Protein AF-A0A6J4TRL5-F1 (afdb_monomer)

pLDDT: mean 88.97, std 15.3, range [44.81, 98.5]

Secondary structure (DSSP, 8-state):
--SSSHHHHTS--HHHHHHHHHHHHHHHHHHHHHHHHHHHHS--HHHHHHHHHHHTSGGG---HHHHHHHTT--GGG-

Nearest PDB structures (foldseek):
  3zmd-assembly2_D  TM=8.743E-01  e=1.671E-02  Streptomyces coelicolor
  7wze-assembly1_Y  TM=7.778E-01  e=6.228E-02  Bacillus subtilis subsp. subtilis str. 168
  4fx0-assembly1_B  TM=6.875E-01  e=1.564E-01  Mycobacterium tuberculosis
  5ffx-assembly2_D  TM=7.303E-01  e=1.054E+00  Staphylococcus aureus
  5ffz-assembly1_A-2  TM=6.105E-01  e=1.785E+00  Staphylococcus aureus

Foldseek 3Di:
DPDPPVVVVVQDDPVNVVVVVVVVVVVVVQVVVQVVCCVPPVDGPLRVLLQVVLVPDVVSDDDLVVSCVSSVHDSVVD

Radius of gyration: 19.33 Å; Cα contacts (8 Å, |Δi|>4): 41; chains: 1; bounding box: 51×28×45 Å

Mean predicted aligned error: 7.54 Å

InterPro domains:
  IPR036388 Winged helix-like DNA-binding domain superfamily [G3DSA:1.10.10.10] (15-78)
  IPR036390 Winged helix DNA-binding domain superfamily [SSF46785] (16-78)

Sequence (78 aa):
MSTQVLHHAVTTGPAVLAWTRLLRAHASTTRLLSASLQTAHGLTINDYEALHVLSEAPERRLRRLDLSRRLLLTPSGV

Solvent-accessible surface area (backbone atoms only — not comparable to full-atom values): 4675 Å² total; pe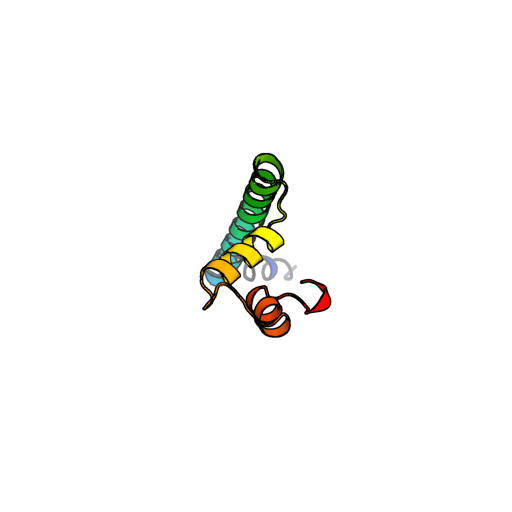r-residue (Å²): 142,88,74,77,70,68,71,62,70,74,66,68,45,71,66,55,49,51,51,54,49,50,54,52,51,48,58,50,49,52,52,56,50,32,51,49,36,36,74,78,69,71,33,53,57,67,55,50,50,51,52,53,57,25,68,76,31,73,95,52,54,72,57,65,67,61,47,13,60,74,71,75,40,54,65,87,75,102

Organism: NCBI:txid1497501

Structure (mmC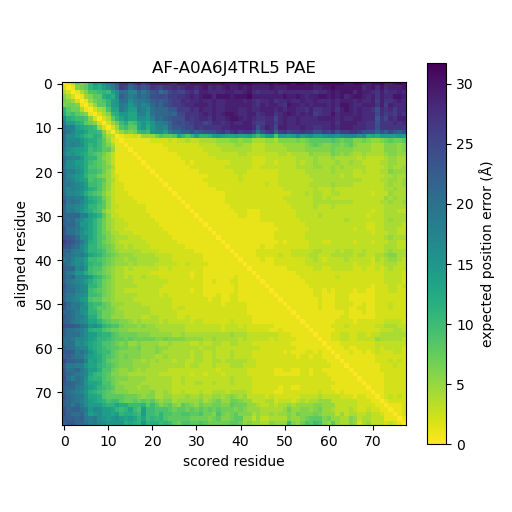IF, N/CA/C/O backbone):
data_AF-A0A6J4TRL5-F1
#
_entry.id   AF-A0A6J4TRL5-F1
#
loop_
_atom_site.group_PDB
_atom_site.id
_atom_site.type_symbol
_atom_site.label_atom_id
_atom_site.label_alt_id
_atom_site.label_comp_id
_atom_site.label_asym_id
_atom_site.label_entity_id
_atom_site.label_seq_id
_atom_site.pdbx_PDB_ins_code
_atom_site.Cartn_x
_atom_site.Cartn_y
_atom_site.Cartn_z
_atom_site.occupancy
_atom_site.B_iso_or_equiv
_atom_site.auth_seq_id
_atom_site.auth_comp_id
_atom_site.auth_asym_id
_atom_site.auth_ato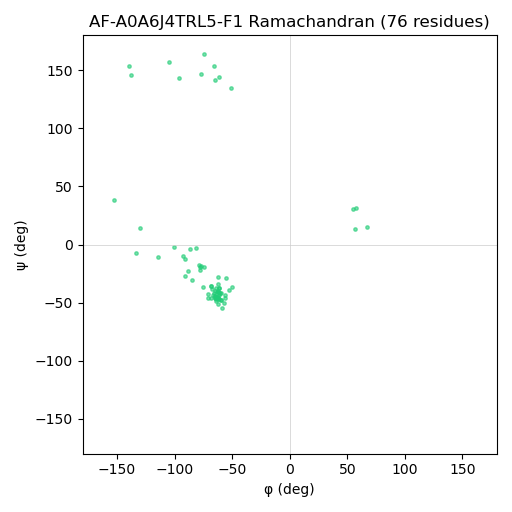m_id
_atom_site.pdbx_PDB_model_num
ATOM 1 N N . MET A 1 1 ? 40.088 1.402 -28.218 1.00 44.81 1 MET A N 1
ATOM 2 C CA . MET A 1 1 ? 38.662 1.793 -28.239 1.00 44.81 1 MET A CA 1
ATOM 3 C C . MET A 1 1 ? 37.782 0.541 -28.245 1.00 44.81 1 MET A C 1
ATOM 5 O O . MET A 1 1 ? 37.339 0.156 -29.314 1.00 44.81 1 MET A O 1
ATOM 9 N N . SER A 1 2 ? 37.545 -0.110 -27.094 1.00 51.03 2 SER A N 1
ATOM 10 C CA . SER A 1 2 ? 36.708 -1.335 -27.035 1.00 51.03 2 SER A CA 1
ATOM 11 C C . SER A 1 2 ? 36.010 -1.557 -25.681 1.00 51.03 2 SER A C 1
ATOM 13 O O . SER A 1 2 ? 35.909 -2.687 -25.221 1.00 51.03 2 SER A O 1
ATOM 15 N N . THR A 1 3 ? 35.523 -0.499 -25.024 1.00 55.38 3 THR A N 1
ATOM 16 C CA . THR A 1 3 ? 34.853 -0.626 -23.705 1.00 55.38 3 THR A CA 1
ATOM 17 C C . THR A 1 3 ? 33.363 -0.259 -23.748 1.00 55.38 3 THR A C 1
ATOM 19 O O . THR A 1 3 ? 32.622 -0.545 -22.816 1.00 55.38 3 THR A O 1
ATOM 22 N N . GLN A 1 4 ? 32.874 0.326 -24.847 1.00 56.34 4 GLN A N 1
ATOM 23 C CA . GLN A 1 4 ? 31.554 0.971 -24.870 1.00 56.34 4 GLN A CA 1
ATOM 24 C C . GLN A 1 4 ? 30.387 0.057 -25.294 1.00 56.34 4 GLN A C 1
ATOM 26 O O . GLN A 1 4 ? 29.232 0.412 -25.086 1.00 56.34 4 GLN A O 1
ATOM 31 N N . VAL A 1 5 ? 30.653 -1.136 -25.838 1.00 53.69 5 VAL A N 1
ATOM 32 C CA . VAL A 1 5 ? 29.597 -2.010 -26.398 1.00 53.69 5 VAL A CA 1
ATOM 33 C C . VAL A 1 5 ? 28.986 -2.955 -25.347 1.00 53.69 5 VAL A C 1
ATOM 35 O O . VAL A 1 5 ? 27.826 -3.341 -25.462 1.00 53.69 5 VAL A O 1
ATOM 38 N N . LEU A 1 6 ? 29.701 -3.258 -24.257 1.00 53.22 6 LEU A N 1
ATOM 39 C CA . LEU A 1 6 ? 29.203 -4.164 -23.209 1.00 53.22 6 LEU A CA 1
ATOM 40 C C . LEU A 1 6 ? 28.168 -3.518 -22.271 1.00 53.22 6 LEU A C 1
ATOM 42 O O . LEU A 1 6 ? 27.401 -4.232 -21.632 1.00 53.22 6 LEU A O 1
ATOM 46 N N . HIS A 1 7 ? 28.085 -2.183 -22.214 1.00 53.19 7 HIS A N 1
ATOM 47 C CA . HIS A 1 7 ? 27.169 -1.497 -21.295 1.00 53.19 7 HIS A CA 1
ATOM 48 C C . HIS A 1 7 ? 25.705 -1.494 -21.773 1.00 53.19 7 HIS A C 1
ATOM 50 O O . HIS A 1 7 ? 24.798 -1.375 -20.956 1.00 53.19 7 HIS A O 1
ATOM 56 N N . HIS A 1 8 ? 25.456 -1.662 -23.078 1.00 53.12 8 HIS A N 1
ATOM 57 C CA . HIS A 1 8 ? 24.096 -1.650 -23.632 1.00 53.12 8 HIS A CA 1
ATOM 58 C C . HIS A 1 8 ? 23.450 -3.046 -23.684 1.00 53.12 8 HIS A C 1
ATOM 60 O O . HIS A 1 8 ? 22.233 -3.172 -23.598 1.00 53.12 8 HIS A O 1
ATOM 66 N N . ALA A 1 9 ? 24.257 -4.109 -23.781 1.00 53.81 9 ALA A N 1
ATOM 67 C CA . ALA A 1 9 ? 23.756 -5.479 -23.917 1.00 53.81 9 ALA A CA 1
ATOM 68 C C . ALA A 1 9 ? 23.256 -6.091 -22.592 1.00 53.81 9 ALA A C 1
ATOM 70 O O . ALA A 1 9 ? 22.473 -7.038 -22.606 1.00 53.81 9 ALA A O 1
ATOM 71 N N . VAL A 1 10 ? 23.661 -5.535 -21.444 1.00 56.00 10 VAL A N 1
ATOM 72 C CA . VAL A 1 10 ? 23.216 -5.989 -20.112 1.00 56.00 10 VAL A CA 1
AT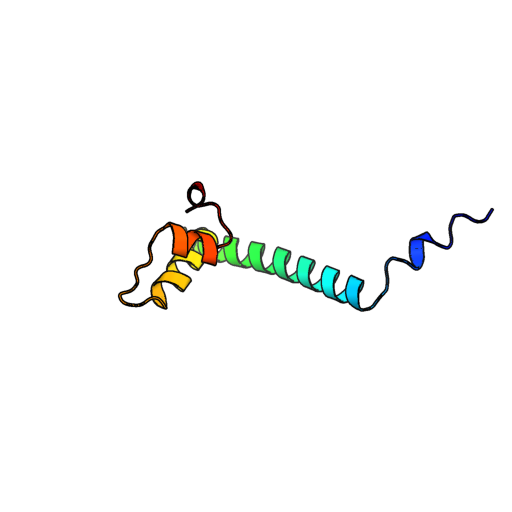OM 73 C C . VAL A 1 10 ? 21.805 -5.470 -19.770 1.00 56.00 10 VAL A C 1
ATOM 75 O O . VAL A 1 10 ? 21.125 -6.030 -18.914 1.00 56.00 10 VAL A O 1
ATOM 78 N N . THR A 1 11 ? 21.309 -4.438 -20.461 1.00 57.66 11 THR A N 1
ATOM 79 C CA . THR A 1 11 ? 20.144 -3.646 -20.023 1.00 57.66 11 THR A CA 1
ATOM 80 C C . THR A 1 11 ? 18.809 -3.989 -20.697 1.00 57.66 11 THR A C 1
ATOM 82 O O . THR A 1 11 ? 17.791 -3.395 -20.341 1.00 57.66 11 THR A O 1
ATOM 85 N N . THR A 1 12 ? 18.757 -4.930 -21.648 1.00 66.88 12 THR A N 1
ATOM 86 C CA . THR A 1 12 ? 17.557 -5.128 -22.504 1.00 66.88 12 THR A CA 1
ATOM 87 C C . THR A 1 12 ? 17.066 -6.577 -22.593 1.00 66.88 12 THR A C 1
ATOM 89 O O . THR A 1 12 ? 16.232 -6.905 -23.433 1.00 66.88 12 THR A O 1
ATOM 92 N N . GLY A 1 13 ? 17.528 -7.468 -21.713 1.00 84.62 13 GLY A N 1
ATOM 93 C CA . GLY A 1 13 ? 16.938 -8.804 -21.606 1.00 84.62 13 GLY A CA 1
ATOM 94 C C . GLY A 1 13 ? 15.452 -8.724 -21.205 1.00 84.62 13 GLY A C 1
ATOM 95 O O . GLY A 1 13 ? 15.100 -7.872 -20.381 1.00 84.62 13 GLY A O 1
ATOM 96 N N . PRO A 1 14 ? 14.570 -9.612 -21.708 1.00 90.50 14 PRO A N 1
ATOM 97 C CA . PRO A 1 14 ? 13.149 -9.616 -21.345 1.00 90.50 14 PRO A CA 1
ATOM 98 C C . PRO A 1 14 ? 12.892 -9.588 -19.829 1.00 90.5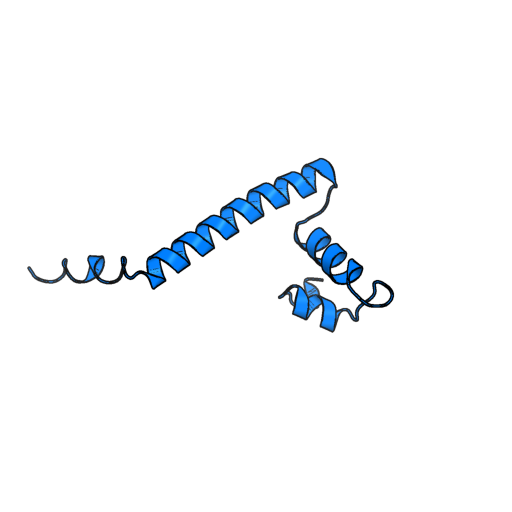0 14 PRO A C 1
ATOM 100 O O . PRO A 1 14 ? 11.986 -8.893 -19.373 1.00 90.50 14 PRO A O 1
ATOM 103 N N . ALA A 1 15 ? 13.734 -10.264 -19.037 1.00 91.69 15 ALA A N 1
ATOM 104 C CA . ALA A 1 15 ? 13.662 -10.261 -17.575 1.00 91.69 15 ALA A CA 1
ATOM 105 C C . ALA A 1 15 ? 13.943 -8.877 -16.955 1.00 91.69 15 ALA A C 1
ATOM 107 O O . ALA A 1 15 ? 13.197 -8.436 -16.084 1.00 91.69 15 ALA A O 1
ATOM 108 N N . VAL A 1 16 ? 14.966 -8.156 -17.430 1.00 93.12 16 VAL A N 1
ATOM 109 C CA . VAL A 1 16 ? 15.304 -6.799 -16.951 1.00 93.12 16 VAL A CA 1
ATOM 110 C C . VAL A 1 16 ? 14.182 -5.817 -17.287 1.00 93.12 16 VAL A C 1
ATOM 112 O O . VAL A 1 16 ? 13.810 -4.983 -16.457 1.00 93.12 16 VAL A O 1
ATOM 115 N N . LEU A 1 17 ? 13.590 -5.947 -18.478 1.00 93.00 17 LEU A N 1
ATOM 116 C CA . LEU A 1 17 ? 12.438 -5.145 -18.890 1.00 93.00 17 LEU A CA 1
ATOM 117 C C . LEU A 1 17 ? 11.203 -5.435 -18.027 1.00 93.00 17 LEU A C 1
ATOM 119 O O . LEU A 1 17 ? 10.550 -4.494 -17.573 1.00 93.00 17 LEU A O 1
ATOM 123 N N . ALA A 1 18 ? 10.894 -6.710 -17.773 1.00 95.25 18 ALA A N 1
ATOM 124 C CA . ALA A 1 18 ? 9.780 -7.113 -16.917 1.00 95.25 18 ALA A CA 1
ATOM 125 C C . ALA A 1 18 ? 9.958 -6.600 -15.481 1.00 95.25 18 ALA A C 1
ATOM 127 O O . ALA A 1 18 ? 9.053 -5.968 -14.939 1.00 95.25 18 ALA A O 1
ATOM 128 N N . TRP A 1 19 ? 11.150 -6.777 -14.907 1.00 96.12 19 TRP A N 1
ATOM 129 C CA . TRP A 1 19 ? 11.492 -6.272 -13.580 1.00 96.12 19 TRP A CA 1
ATOM 130 C C . TRP A 1 19 ? 11.371 -4.747 -13.489 1.00 96.12 19 TRP A C 1
ATOM 132 O O . TRP A 1 19 ? 10.716 -4.217 -12.594 1.00 96.12 19 TRP A O 1
ATOM 142 N N . THR A 1 20 ? 11.927 -4.023 -14.462 1.00 95.38 20 THR A N 1
ATOM 143 C CA . THR A 1 20 ? 11.839 -2.556 -14.502 1.00 95.38 20 THR A CA 1
ATOM 144 C C . THR A 1 20 ? 10.388 -2.080 -14.590 1.00 95.38 20 THR A C 1
ATOM 146 O O . THR A 1 20 ? 10.010 -1.114 -13.923 1.00 95.38 20 THR A O 1
ATOM 149 N N . ARG A 1 21 ? 9.559 -2.749 -15.401 1.00 96.88 21 ARG A N 1
ATOM 150 C CA . ARG A 1 21 ? 8.126 -2.442 -15.515 1.00 96.88 21 ARG A CA 1
ATOM 151 C C . ARG A 1 21 ? 7.393 -2.713 -14.207 1.00 96.88 21 ARG A C 1
ATOM 153 O O . ARG A 1 21 ? 6.641 -1.845 -13.775 1.00 96.88 21 ARG A O 1
ATOM 160 N N . LEU A 1 22 ? 7.662 -3.848 -13.559 1.00 98.12 22 LEU A N 1
ATOM 161 C CA . LEU A 1 22 ? 7.096 -4.190 -12.255 1.00 98.12 22 LEU A CA 1
ATOM 162 C C . LEU A 1 22 ? 7.424 -3.117 -11.212 1.00 98.12 22 LEU A C 1
ATOM 164 O O . LEU A 1 22 ? 6.514 -2.599 -10.573 1.00 98.12 22 LEU A O 1
ATOM 168 N N . LEU A 1 23 ? 8.693 -2.719 -11.086 1.00 98.00 23 LEU A N 1
ATOM 169 C CA . LEU A 1 23 ? 9.101 -1.700 -10.114 1.00 98.00 23 LEU A CA 1
ATOM 170 C C . LEU A 1 23 ? 8.456 -0.335 -10.381 1.00 98.00 23 LEU A C 1
ATOM 172 O O . LEU A 1 23 ? 8.020 0.336 -9.445 1.00 98.00 23 LEU A O 1
ATOM 176 N N . ARG A 1 24 ? 8.349 0.085 -11.650 1.00 97.75 24 ARG A N 1
ATOM 177 C CA . ARG A 1 24 ? 7.669 1.343 -12.005 1.00 97.75 24 ARG A CA 1
ATOM 178 C C . ARG A 1 24 ? 6.169 1.279 -11.722 1.00 97.75 24 ARG A C 1
ATOM 180 O O . ARG A 1 24 ? 5.615 2.243 -11.188 1.00 97.75 24 ARG A O 1
ATOM 187 N N . ALA A 1 25 ? 5.521 0.167 -12.063 1.00 98.44 25 ALA A N 1
ATOM 188 C CA . ALA A 1 25 ? 4.104 -0.050 -11.796 1.00 98.44 25 ALA A CA 1
ATOM 189 C C . ALA A 1 25 ? 3.824 -0.060 -10.287 1.00 98.44 25 ALA A C 1
ATOM 191 O O . ALA A 1 25 ? 2.936 0.655 -9.833 1.00 98.44 25 ALA A O 1
ATOM 192 N N . HIS A 1 26 ? 4.639 -0.771 -9.504 1.00 97.06 26 HIS A N 1
ATOM 193 C CA . HIS A 1 26 ? 4.547 -0.779 -8.048 1.00 97.06 26 HIS A CA 1
ATOM 194 C C . HIS A 1 26 ? 4.713 0.635 -7.479 1.00 97.06 26 HIS A C 1
ATOM 196 O O . HIS A 1 26 ? 3.809 1.146 -6.830 1.00 97.06 26 HIS A O 1
ATOM 202 N N . ALA A 1 27 ? 5.805 1.334 -7.806 1.00 97.62 27 ALA A N 1
ATOM 203 C CA . ALA A 1 27 ? 6.069 2.662 -7.254 1.00 97.62 27 ALA A CA 1
ATOM 204 C C . ALA A 1 27 ? 4.996 3.706 -7.622 1.00 97.62 27 ALA A C 1
ATOM 206 O O . ALA A 1 27 ? 4.680 4.579 -6.814 1.00 97.62 27 ALA A O 1
ATOM 207 N N . SER A 1 28 ? 4.450 3.652 -8.841 1.00 98.31 28 SER A N 1
ATOM 208 C CA . SER A 1 28 ? 3.364 4.552 -9.256 1.00 98.31 28 SER A CA 1
ATOM 209 C C . SER A 1 28 ? 2.047 4.223 -8.557 1.00 98.31 28 SER A C 1
ATOM 211 O O . SER A 1 28 ? 1.419 5.130 -8.015 1.00 98.31 28 SER A O 1
ATOM 213 N N . THR A 1 29 ? 1.674 2.945 -8.499 1.00 97.81 29 THR A N 1
ATOM 214 C CA . THR A 1 29 ? 0.433 2.492 -7.856 1.00 97.81 29 THR A CA 1
ATOM 215 C C . THR A 1 29 ? 0.455 2.774 -6.359 1.00 97.81 29 THR A C 1
ATOM 217 O O . THR A 1 29 ? -0.485 3.378 -5.852 1.00 97.81 29 THR A O 1
ATOM 220 N N . THR A 1 30 ? 1.553 2.448 -5.668 1.00 97.12 30 THR A N 1
ATOM 221 C CA . THR A 1 30 ? 1.733 2.740 -4.240 1.00 97.12 30 THR A CA 1
ATOM 222 C C . THR A 1 30 ? 1.560 4.229 -3.958 1.00 97.12 30 THR A C 1
ATOM 224 O O . THR A 1 30 ? 0.819 4.592 -3.055 1.00 97.12 30 THR A O 1
ATOM 227 N N . ARG A 1 31 ? 2.166 5.126 -4.753 1.00 97.94 31 ARG A N 1
ATOM 228 C CA . ARG A 1 31 ? 1.997 6.577 -4.548 1.00 97.94 31 ARG A CA 1
ATOM 229 C C . ARG A 1 31 ? 0.552 7.039 -4.721 1.00 97.94 31 ARG A C 1
ATOM 231 O O . ARG A 1 31 ? 0.064 7.802 -3.892 1.00 97.94 31 ARG A O 1
ATOM 238 N N . LEU A 1 32 ? -0.110 6.608 -5.793 1.00 98.31 32 LEU A N 1
ATOM 239 C CA . LEU A 1 32 ? -1.485 7.019 -6.088 1.00 98.31 32 LEU A CA 1
ATOM 240 C C . LEU A 1 32 ? -2.470 6.488 -5.041 1.00 98.31 32 LEU A C 1
ATOM 242 O O . LEU A 1 32 ? -3.347 7.226 -4.587 1.00 98.31 32 LEU A O 1
ATOM 246 N N . LEU A 1 33 ? -2.298 5.233 -4.624 1.00 98.12 33 LEU A N 1
ATOM 247 C CA . LEU A 1 33 ? -3.136 4.616 -3.607 1.00 98.12 33 LEU A CA 1
ATOM 248 C C . LEU A 1 33 ? -2.897 5.242 -2.232 1.00 98.12 33 LEU A C 1
ATOM 250 O O . LEU A 1 33 ? -3.866 5.620 -1.584 1.00 98.12 33 LEU A O 1
ATOM 254 N N . SER A 1 34 ? -1.640 5.438 -1.818 1.00 98.19 34 SER A N 1
ATOM 255 C CA . SER A 1 34 ? -1.316 6.117 -0.556 1.00 98.19 34 SER A CA 1
ATOM 256 C C . SER A 1 34 ? -1.930 7.513 -0.484 1.00 98.19 34 SER A C 1
ATOM 258 O O . SER A 1 34 ? -2.512 7.868 0.536 1.00 98.19 34 SER A O 1
ATOM 260 N N . ALA A 1 35 ? -1.857 8.296 -1.567 1.00 98.38 35 ALA A N 1
ATOM 261 C CA . ALA A 1 35 ? -2.496 9.610 -1.617 1.00 98.38 35 ALA A CA 1
ATOM 262 C C . ALA A 1 35 ? -4.022 9.503 -1.464 1.00 98.38 35 ALA A C 1
ATOM 264 O O . ALA A 1 35 ? -4.618 10.230 -0.674 1.00 98.38 35 ALA A O 1
ATOM 265 N N . SER A 1 36 ? -4.645 8.554 -2.168 1.00 98.50 36 SER A N 1
ATOM 266 C CA . SER A 1 36 ? -6.095 8.343 -2.111 1.00 98.50 36 SER A CA 1
ATOM 267 C C . SER A 1 36 ? -6.560 7.901 -0.718 1.00 98.50 36 SER A C 1
ATOM 269 O O . SER A 1 36 ? -7.520 8.460 -0.193 1.00 98.50 36 SER A O 1
ATOM 271 N N . LEU A 1 37 ? -5.857 6.953 -0.089 1.00 98.50 37 LEU A N 1
ATOM 272 C CA . LEU A 1 37 ? -6.131 6.483 1.273 1.00 98.50 37 LEU A CA 1
ATOM 273 C C . LEU A 1 37 ? -5.983 7.608 2.299 1.00 98.50 37 LEU A C 1
ATOM 275 O O . LEU A 1 37 ? -6.852 7.779 3.156 1.00 98.50 37 LEU A O 1
ATOM 279 N N . GLN A 1 38 ? -4.929 8.414 2.178 1.00 98.31 38 GLN A N 1
ATOM 280 C CA . GLN A 1 38 ? -4.696 9.526 3.088 1.00 98.31 38 GLN A CA 1
ATOM 281 C C . GLN A 1 38 ? -5.792 10.589 2.965 1.00 98.31 38 GLN A C 1
ATOM 283 O O . GLN A 1 38 ? -6.307 11.051 3.981 1.00 98.31 38 GLN A O 1
ATOM 288 N N . THR A 1 39 ? -6.168 10.972 1.742 1.00 98.38 39 THR A N 1
ATOM 289 C CA . THR A 1 39 ? -7.183 12.009 1.507 1.00 98.38 39 THR A CA 1
ATOM 290 C C . THR A 1 39 ? -8.591 11.541 1.866 1.00 98.38 39 THR A C 1
ATOM 292 O O . THR A 1 39 ? -9.343 12.306 2.463 1.00 98.38 39 THR A O 1
ATOM 295 N N . ALA A 1 40 ? -8.964 10.310 1.511 1.00 98.31 40 ALA A N 1
ATOM 296 C CA . ALA A 1 40 ? -10.326 9.817 1.707 1.00 98.31 40 ALA A CA 1
ATOM 297 C C . ALA A 1 40 ? -10.570 9.239 3.110 1.00 98.31 40 ALA A C 1
ATOM 299 O O . ALA A 1 40 ? -11.695 9.291 3.605 1.00 98.31 40 ALA A O 1
ATOM 300 N N . HIS A 1 41 ? -9.538 8.673 3.745 1.00 97.75 41 HIS A N 1
ATOM 301 C CA . HIS A 1 41 ? -9.695 7.868 4.961 1.00 97.75 41 HIS A CA 1
ATOM 302 C C . HIS A 1 41 ? -8.700 8.203 6.076 1.00 97.75 41 HIS A C 1
ATOM 304 O O . HIS A 1 41 ? -8.835 7.674 7.175 1.00 97.75 41 HIS A O 1
ATOM 310 N N . GLY A 1 42 ? -7.703 9.056 5.826 1.00 98.00 42 GLY A N 1
ATOM 311 C CA . GLY A 1 42 ? -6.654 9.343 6.805 1.00 98.00 42 GLY A CA 1
ATOM 312 C C . GLY A 1 42 ? -5.728 8.157 7.095 1.00 98.00 42 GLY A C 1
ATOM 313 O O . GLY A 1 42 ? -5.022 8.188 8.098 1.00 98.00 42 GLY A O 1
ATOM 314 N N . LEU A 1 43 ? -5.743 7.122 6.247 1.00 97.88 43 LEU A N 1
ATOM 315 C CA . LEU A 1 43 ? -4.979 5.889 6.434 1.00 97.88 43 LEU A CA 1
ATOM 316 C C . LEU A 1 43 ? -3.665 5.925 5.658 1.00 97.88 43 LEU A C 1
ATOM 318 O O . LEU A 1 43 ? -3.623 6.372 4.508 1.00 97.88 43 LEU A O 1
ATOM 322 N N . THR A 1 44 ? -2.615 5.357 6.249 1.00 96.50 44 THR A N 1
ATOM 323 C CA . THR A 1 44 ? -1.435 4.955 5.484 1.00 96.50 44 THR A CA 1
ATOM 324 C C . THR A 1 44 ? -1.738 3.690 4.675 1.00 96.50 44 THR A C 1
ATOM 326 O O . THR A 1 44 ? -2.701 2.965 4.943 1.00 96.50 44 THR A O 1
ATOM 329 N N . ILE A 1 45 ? -0.898 3.383 3.682 1.00 95.81 45 ILE A N 1
ATOM 330 C CA . ILE A 1 45 ? -1.033 2.126 2.933 1.00 95.81 45 ILE A CA 1
ATOM 331 C C . ILE A 1 45 ? -0.837 0.897 3.833 1.00 95.81 45 ILE A C 1
ATOM 333 O O . ILE A 1 45 ? -1.555 -0.083 3.672 1.00 95.81 45 ILE A O 1
ATOM 337 N N . ASN A 1 46 ? 0.038 0.985 4.841 1.00 94.81 46 ASN A N 1
ATOM 338 C CA . ASN A 1 46 ? 0.258 -0.097 5.802 1.00 94.81 46 ASN A CA 1
ATOM 339 C C . ASN A 1 46 ? -0.972 -0.322 6.693 1.00 94.81 46 ASN A C 1
ATOM 341 O O . ASN A 1 46 ? -1.305 -1.469 6.978 1.00 94.81 46 ASN A O 1
ATOM 345 N N . ASP A 1 47 ? -1.673 0.744 7.100 1.00 96.06 47 ASP A N 1
ATOM 346 C CA . ASP A 1 47 ? -2.925 0.609 7.859 1.00 96.06 47 ASP A CA 1
ATOM 347 C C . ASP A 1 47 ? -3.986 -0.109 7.022 1.00 96.06 47 ASP A C 1
ATOM 349 O O . ASP A 1 47 ? -4.653 -1.028 7.498 1.00 96.06 47 ASP A O 1
ATOM 353 N N . TYR A 1 48 ? -4.117 0.284 5.751 1.00 96.88 48 TYR A N 1
ATOM 354 C CA . TYR A 1 48 ? -5.022 -0.370 4.810 1.00 96.88 48 TYR A CA 1
ATOM 355 C C . TYR A 1 48 ? -4.674 -1.851 4.617 1.00 96.88 48 TYR A C 1
ATOM 357 O O . TYR A 1 48 ? -5.557 -2.702 4.722 1.00 96.88 48 TYR A O 1
ATOM 365 N N . GLU A 1 49 ? -3.403 -2.179 4.383 1.00 96.25 49 G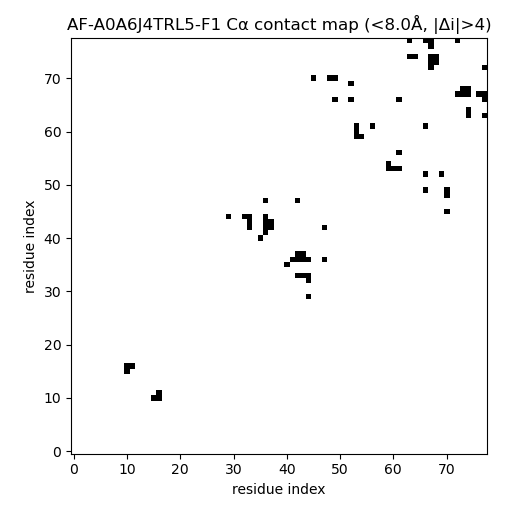LU A N 1
ATOM 366 C CA . GLU A 1 49 ? -2.954 -3.564 4.225 1.00 96.25 49 GLU A CA 1
ATOM 367 C C . GLU A 1 49 ? -3.192 -4.382 5.502 1.00 96.25 49 GLU A C 1
ATOM 369 O O . GLU A 1 49 ? -3.658 -5.520 5.426 1.00 96.25 49 GLU A O 1
ATOM 374 N N . ALA A 1 50 ? -2.957 -3.803 6.684 1.00 96.81 50 ALA A N 1
ATOM 375 C CA . ALA A 1 50 ? -3.243 -4.454 7.957 1.00 96.81 50 ALA A CA 1
ATOM 376 C C . ALA A 1 50 ? -4.740 -4.751 8.116 1.00 96.81 50 ALA A C 1
ATOM 378 O O . ALA A 1 50 ? -5.111 -5.872 8.469 1.00 96.81 50 ALA A O 1
ATOM 379 N N . LEU A 1 51 ? -5.606 -3.780 7.812 1.00 97.25 51 LEU A N 1
ATOM 380 C CA . LEU A 1 51 ? -7.059 -3.959 7.841 1.00 97.25 51 LEU A CA 1
ATOM 381 C C . LEU A 1 51 ? -7.522 -5.005 6.826 1.00 97.25 51 LEU A C 1
ATOM 383 O O . LEU A 1 51 ? -8.368 -5.833 7.160 1.00 97.25 51 LEU A O 1
ATOM 387 N N . HIS A 1 52 ? -6.954 -5.009 5.620 1.00 97.12 52 HIS A N 1
ATOM 388 C CA . HIS A 1 52 ? -7.257 -6.002 4.597 1.00 97.12 52 HIS A CA 1
ATOM 389 C C . HIS A 1 52 ? -6.878 -7.413 5.070 1.00 97.12 52 HIS A C 1
ATOM 391 O O . HIS A 1 52 ? -7.737 -8.294 5.109 1.00 97.12 52 HIS A O 1
ATOM 397 N N . VAL A 1 53 ? -5.649 -7.605 5.558 1.00 97.31 53 VAL A N 1
ATOM 398 C CA . VAL A 1 53 ? -5.173 -8.890 6.097 1.00 97.31 53 VAL A CA 1
ATOM 399 C C . VAL A 1 53 ? -6.014 -9.360 7.288 1.00 97.31 53 VAL A C 1
ATOM 401 O O . VAL A 1 53 ? -6.335 -10.545 7.391 1.00 97.31 53 VAL A O 1
ATOM 404 N N . LEU A 1 54 ? -6.376 -8.452 8.198 1.00 97.81 54 LEU A N 1
ATOM 405 C CA . LEU A 1 54 ? -7.232 -8.775 9.338 1.00 97.81 54 LEU A CA 1
ATOM 406 C C . LEU A 1 54 ? -8.657 -9.100 8.892 1.00 97.81 54 LEU A C 1
ATOM 408 O O . LEU A 1 54 ? -9.262 -9.994 9.466 1.00 97.81 54 LEU A O 1
ATOM 412 N N . SER A 1 55 ? -9.192 -8.443 7.862 1.00 97.88 55 SER A N 1
ATOM 413 C CA . SER A 1 55 ? -10.557 -8.693 7.382 1.00 97.88 55 SER A CA 1
ATOM 414 C C . SER A 1 55 ? -10.769 -10.119 6.861 1.00 97.88 55 SER A C 1
ATOM 416 O O . SER A 1 55 ? -11.875 -10.645 6.981 1.00 97.88 55 SER A O 1
ATOM 418 N N . GLU A 1 56 ? -9.707 -10.750 6.355 1.00 96.94 56 GLU A N 1
ATOM 419 C CA . GLU A 1 56 ? -9.698 -12.128 5.850 1.00 96.94 56 GLU A CA 1
ATOM 420 C C . GLU A 1 56 ? -9.303 -13.161 6.918 1.00 96.94 56 GLU A C 1
ATOM 422 O O . GLU A 1 56 ? -9.413 -14.370 6.700 1.00 96.94 56 GLU A O 1
ATOM 427 N N . ALA A 1 57 ? -8.819 -12.713 8.080 1.00 97.56 57 ALA A N 1
ATOM 428 C CA . ALA A 1 57 ? -8.411 -13.601 9.157 1.00 97.56 57 ALA A CA 1
ATOM 429 C C . ALA A 1 57 ? -9.629 -14.159 9.920 1.00 97.56 57 ALA A C 1
ATOM 431 O O . ALA A 1 57 ? -10.618 -13.442 10.122 1.00 97.56 57 ALA A O 1
ATOM 432 N N . PRO A 1 58 ? -9.553 -15.404 10.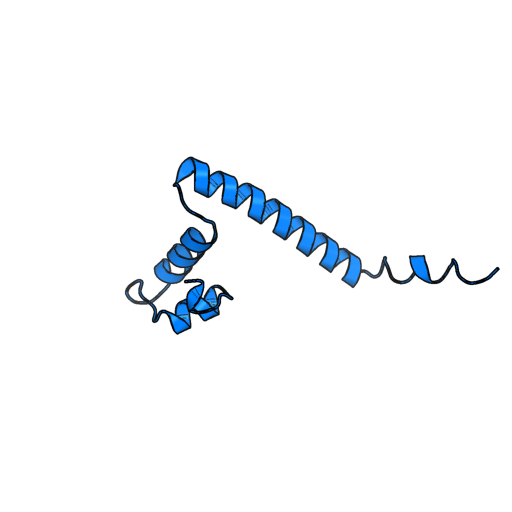433 1.00 96.19 58 PRO A N 1
ATOM 433 C CA . PRO A 1 58 ? -10.529 -15.908 11.393 1.00 96.19 58 PRO A CA 1
ATOM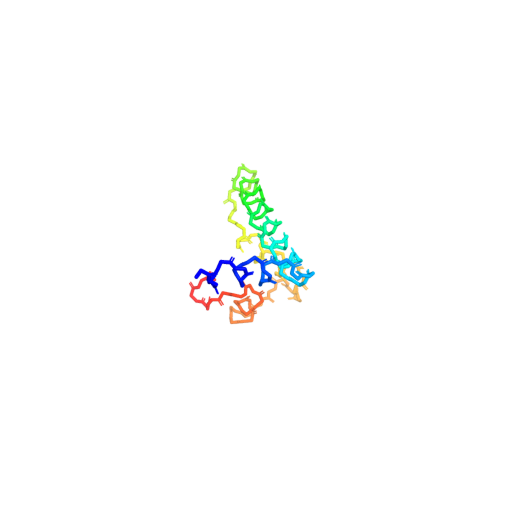 434 C C . PRO A 1 58 ? -10.706 -14.924 12.553 1.00 96.19 58 PRO A C 1
ATOM 436 O O . PRO A 1 58 ? -9.733 -14.366 13.061 1.00 96.19 58 PRO A O 1
ATOM 439 N N . GLU A 1 59 ? -11.959 -14.666 12.934 1.00 97.25 59 GLU A N 1
ATOM 440 C CA . GLU A 1 59 ? -12.327 -13.702 13.987 1.00 97.25 59 GLU A CA 1
ATOM 441 C C . GLU A 1 59 ? -11.816 -12.264 13.768 1.00 97.25 59 GLU A C 1
ATOM 443 O O . GLU A 1 59 ? -11.873 -11.436 14.676 1.00 97.25 59 GLU A O 1
ATOM 448 N N . ARG A 1 60 ? -11.335 -11.944 12.561 1.00 96.75 60 ARG A N 1
ATOM 449 C CA . ARG A 1 60 ? -10.693 -10.675 12.199 1.00 96.75 60 ARG A CA 1
ATOM 450 C C . ARG A 1 60 ? -9.469 -10.311 13.039 1.00 96.75 60 ARG A C 1
ATOM 452 O O . ARG A 1 60 ? -9.213 -9.138 13.315 1.00 96.75 60 ARG A O 1
ATOM 459 N N . ARG A 1 61 ? -8.721 -11.317 13.501 1.00 96.81 61 ARG A N 1
ATOM 460 C CA . ARG A 1 61 ? -7.592 -11.130 14.422 1.00 96.81 61 ARG A CA 1
ATOM 461 C C . ARG A 1 61 ? -6.400 -11.989 14.034 1.00 96.81 61 ARG A C 1
ATOM 463 O O . ARG A 1 61 ? -6.540 -13.119 13.585 1.00 96.81 61 ARG A O 1
ATOM 470 N N . LEU A 1 62 ? -5.204 -11.458 14.277 1.00 97.06 62 LEU A N 1
ATOM 471 C CA . LEU A 1 62 ? -3.936 -12.169 14.135 1.00 97.06 62 LEU A CA 1
ATOM 472 C C . LEU A 1 62 ? -2.999 -11.806 15.285 1.00 97.06 62 LEU A C 1
ATOM 474 O O . LEU A 1 62 ? -3.073 -10.714 15.852 1.00 97.06 62 LEU A O 1
ATOM 478 N N . ARG A 1 63 ? -2.071 -12.711 15.612 1.00 95.56 63 ARG A N 1
ATOM 479 C CA . ARG A 1 63 ? -0.936 -12.353 16.471 1.00 95.56 63 ARG A CA 1
ATOM 480 C C . ARG A 1 63 ? -0.072 -11.335 15.729 1.00 95.56 63 ARG A C 1
ATOM 482 O O . ARG A 1 63 ? 0.160 -11.493 14.533 1.00 95.56 63 ARG A O 1
ATOM 489 N N . ARG A 1 64 ? 0.471 -10.341 16.440 1.00 93.75 64 ARG A N 1
ATOM 490 C CA . ARG A 1 64 ? 1.291 -9.267 15.842 1.00 93.75 64 ARG A CA 1
ATOM 491 C C . ARG A 1 64 ? 2.450 -9.798 14.990 1.00 93.75 64 ARG A C 1
ATOM 493 O O . ARG A 1 64 ? 2.692 -9.271 13.915 1.00 93.75 64 ARG A O 1
ATOM 500 N N . LEU A 1 65 ? 3.110 -10.876 15.427 1.00 95.00 65 LEU A N 1
ATOM 501 C CA . LEU A 1 65 ? 4.183 -11.533 14.665 1.00 95.00 65 LEU A CA 1
ATOM 502 C C . LEU A 1 65 ? 3.694 -12.135 13.338 1.00 95.00 65 LEU A C 1
ATOM 504 O O . LEU A 1 65 ? 4.408 -12.105 12.339 1.00 95.00 65 LEU A O 1
ATOM 508 N N . ASP A 1 66 ? 2.488 -12.700 13.325 1.00 95.44 66 ASP A N 1
ATOM 509 C CA . ASP A 1 66 ? 1.912 -13.290 12.117 1.00 95.44 66 ASP A CA 1
ATOM 510 C C . ASP A 1 66 ? 1.435 -12.188 11.159 1.00 95.44 66 ASP A C 1
ATOM 512 O O . ASP A 1 66 ? 1.628 -12.301 9.949 1.00 95.44 66 ASP A O 1
ATOM 516 N N . LEU A 1 67 ? 0.897 -11.087 11.699 1.00 95.75 67 LEU A N 1
ATOM 517 C CA . LEU A 1 67 ? 0.543 -9.897 10.925 1.00 95.75 67 LEU A CA 1
ATOM 518 C C . LEU A 1 67 ? 1.784 -9.243 10.296 1.00 95.75 67 LEU A C 1
ATOM 520 O O . LEU A 1 67 ? 1.800 -9.019 9.090 1.00 95.75 67 LEU A O 1
ATOM 524 N N . SER A 1 68 ? 2.856 -9.018 11.062 1.00 95.06 68 SER A N 1
ATOM 525 C CA . SER A 1 68 ? 4.074 -8.375 10.546 1.00 95.06 68 SER A CA 1
ATOM 526 C C . SER A 1 68 ? 4.732 -9.178 9.425 1.00 95.06 68 SER A C 1
ATOM 528 O O . SER A 1 68 ? 5.183 -8.604 8.439 1.00 95.06 68 SER A O 1
ATOM 530 N N . ARG A 1 69 ? 4.726 -10.515 9.522 1.00 94.62 69 ARG A N 1
ATOM 531 C CA . ARG A 1 69 ? 5.210 -11.403 8.453 1.00 94.62 69 ARG A CA 1
ATOM 532 C C . ARG A 1 69 ? 4.410 -11.254 7.162 1.00 94.62 69 ARG A C 1
ATOM 534 O O . ARG A 1 69 ? 5.011 -11.248 6.095 1.00 94.62 69 ARG A O 1
ATOM 541 N N . ARG A 1 70 ? 3.080 -11.135 7.252 1.00 95.12 70 ARG A N 1
ATOM 542 C CA . ARG A 1 70 ? 2.214 -10.941 6.076 1.00 95.12 70 ARG A CA 1
ATOM 543 C C . ARG A 1 70 ? 2.415 -9.572 5.429 1.00 95.12 70 ARG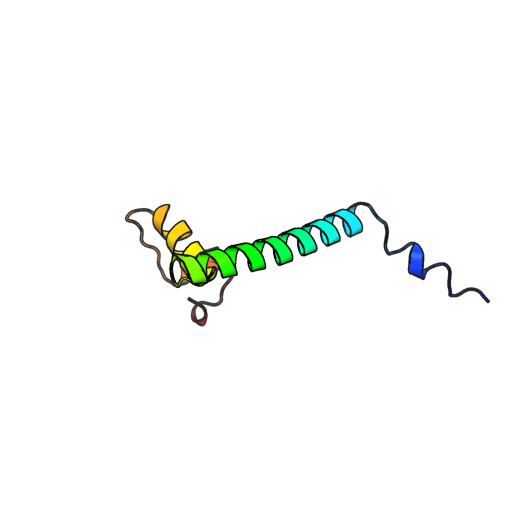 A C 1
ATOM 545 O O . ARG A 1 70 ? 2.383 -9.489 4.210 1.00 95.12 70 ARG A O 1
ATOM 552 N N . LEU A 1 71 ? 2.674 -8.544 6.235 1.00 94.44 71 LEU A N 1
ATOM 553 C CA . LEU A 1 71 ? 2.949 -7.183 5.764 1.00 94.44 71 LEU A CA 1
ATOM 554 C C . LEU A 1 71 ? 4.402 -6.975 5.302 1.00 94.44 71 LEU A C 1
ATOM 556 O O . LEU A 1 71 ? 4.752 -5.888 4.863 1.00 94.44 71 LEU A O 1
ATOM 560 N N . LEU A 1 72 ? 5.270 -7.991 5.416 1.00 92.25 72 LEU A N 1
ATOM 561 C CA . LEU A 1 72 ? 6.715 -7.870 5.166 1.00 92.25 72 LEU A CA 1
ATOM 562 C C . LEU A 1 72 ? 7.382 -6.762 6.009 1.00 92.25 72 LEU A C 1
ATOM 564 O O . LEU A 1 72 ? 8.380 -6.165 5.607 1.00 92.25 72 LEU A O 1
ATOM 568 N N . LEU A 1 73 ? 6.842 -6.514 7.204 1.00 89.62 73 LEU A N 1
ATOM 569 C CA . LEU A 1 73 ? 7.339 -5.537 8.168 1.00 89.62 73 LEU A CA 1
ATOM 570 C C . LEU A 1 73 ? 8.067 -6.237 9.317 1.00 89.62 73 LEU A C 1
ATOM 572 O O . LEU A 1 73 ? 7.814 -7.399 9.658 1.00 89.62 73 LEU A O 1
ATOM 576 N N . THR A 1 74 ? 8.949 -5.498 9.987 1.00 88.81 74 THR A N 1
ATOM 577 C CA . THR A 1 74 ? 9.414 -5.915 11.311 1.00 88.81 74 THR A CA 1
ATOM 578 C C . THR A 1 74 ? 8.242 -5.864 12.298 1.00 88.81 74 THR A C 1
ATOM 580 O O . THR A 1 74 ? 7.330 -5.055 12.122 1.00 88.81 74 THR A O 1
ATOM 583 N N . PRO A 1 75 ? 8.252 -6.659 13.384 1.00 80.00 75 PRO A N 1
ATOM 584 C CA . PRO A 1 75 ? 7.216 -6.560 14.412 1.00 80.00 75 PRO A CA 1
ATOM 585 C C . PRO A 1 75 ? 7.063 -5.152 14.998 1.00 80.00 75 PRO A C 1
ATOM 587 O O . PRO A 1 75 ? 5.973 -4.794 15.415 1.00 80.00 75 PRO A O 1
ATOM 590 N N . SER A 1 76 ? 8.139 -4.356 15.022 1.00 84.31 76 SER A N 1
ATOM 591 C CA . SER A 1 76 ? 8.130 -2.951 15.446 1.00 84.31 76 SER A CA 1
ATOM 592 C C . SER A 1 76 ? 7.508 -1.986 14.433 1.00 84.31 76 SER A C 1
ATOM 594 O O . SER A 1 76 ? 7.147 -0.882 14.822 1.00 84.31 76 SER A O 1
ATOM 596 N N . GLY A 1 77 ? 7.402 -2.379 13.162 1.00 80.75 77 GLY A N 1
ATOM 597 C CA . GLY A 1 77 ? 6.755 -1.600 12.106 1.00 80.75 77 GLY A CA 1
ATOM 598 C C . GLY A 1 77 ? 5.241 -1.816 12.007 1.00 80.75 77 GLY A C 1
ATOM 599 O O . GLY A 1 77 ? 4.609 -1.163 11.185 1.00 80.75 77 GLY A O 1
ATOM 600 N N . VAL A 1 78 ? 4.688 -2.727 12.819 1.00 81.94 78 VAL A N 1
ATOM 601 C CA . VAL A 1 78 ? 3.245 -2.971 13.015 1.00 81.94 78 VAL A CA 1
ATOM 602 C C . VAL A 1 78 ? 2.808 -2.357 14.325 1.00 81.94 78 VAL A C 1
ATOM 604 O O . VAL A 1 78 ? 1.779 -1.664 14.357 1.00 81.94 78 VAL A O 1
#